Protein AF-A0A925WRQ7-F1 (afdb_monomer_lite)

Sequence (71 aa):
MASAYLFHLAANRPFPDGNKRAAVLSALVFLESNGLETLPAQEELEAITLLIASSQMSKEALTDWMRQRSN

Foldseek 3Di:
DLLVLLQCLLQVVPDPDCSLVRSNVVSVVVCVVVPQPQDDDPVVSVVVSVCSNVVVDDSVNSVVVVVVRRD

Radius of gyration: 11.15 Å; chains: 1; bounding box: 28×20×32 Å

Secondary structure (DSSP, 8-state):
-HHHHHHHHHHH--SSS-HHHHHHHHHHHHHHHTT---PPPHHHHHHHHHHHHTT-S-HHHHHHHHHTT--

Structure (mmCIF, N/CA/C/O backbone):
data_AF-A0A925WRQ7-F1
#
_entry.id   AF-A0A925WRQ7-F1
#
loop_
_atom_site.group_PDB
_atom_site.id
_atom_site.type_symbol
_atom_site.label_atom_id
_atom_site.label_alt_id
_atom_site.label_comp_id
_atom_site.label_asym_id
_atom_site.label_entity_id
_atom_site.label_seq_id
_atom_site.pdbx_PDB_ins_code
_atom_site.Cartn_x
_atom_site.Cartn_y
_atom_site.Cartn_z
_atom_site.occupancy
_atom_site.B_iso_or_equiv
_atom_site.auth_seq_id
_atom_site.auth_comp_id
_atom_site.auth_asym_id
_atom_site.auth_atom_id
_atom_site.pdbx_PDB_model_num
ATOM 1 N N . MET A 1 1 ? -2.315 -6.778 7.528 1.00 87.81 1 MET A N 1
ATOM 2 C CA . MET A 1 1 ? -2.638 -7.348 6.200 1.00 87.81 1 MET A CA 1
ATOM 3 C C . MET A 1 1 ? -2.655 -6.272 5.117 1.00 87.81 1 MET A C 1
ATOM 5 O O . MET A 1 1 ? -1.888 -6.423 4.179 1.00 87.81 1 MET A O 1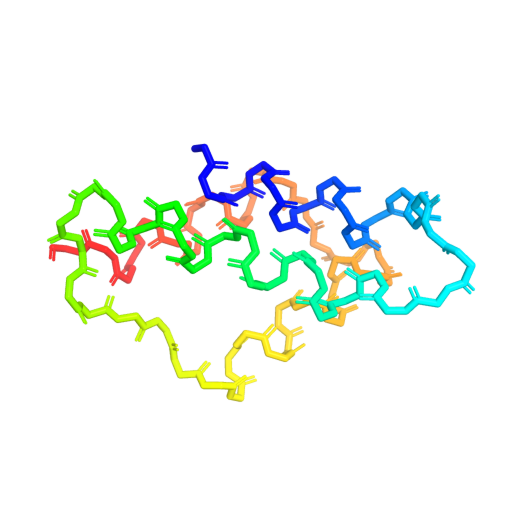
ATOM 9 N N . ALA A 1 2 ? -3.384 -5.157 5.273 1.00 93.94 2 ALA A N 1
ATOM 10 C CA . ALA A 1 2 ? -3.311 -4.004 4.353 1.00 93.94 2 ALA A CA 1
ATOM 11 C C . ALA A 1 2 ? -1.873 -3.558 4.011 1.00 93.94 2 ALA A C 1
ATOM 13 O O . ALA A 1 2 ? -1.520 -3.444 2.839 1.00 93.94 2 ALA A O 1
ATOM 14 N N . SER A 1 3 ? -1.009 -3.411 5.026 1.00 95.75 3 SER A N 1
ATOM 15 C CA . SER A 1 3 ? 0.407 -3.061 4.835 1.00 95.75 3 SER A CA 1
ATOM 16 C C . SER A 1 3 ? 1.164 -4.070 3.968 1.00 95.75 3 SER A C 1
ATOM 18 O O . SER A 1 3 ? 2.017 -3.685 3.178 1.00 95.75 3 SER A O 1
ATOM 20 N N . ALA A 1 4 ? 0.837 -5.361 4.057 1.00 96.94 4 ALA A N 1
ATOM 21 C CA . ALA A 1 4 ? 1.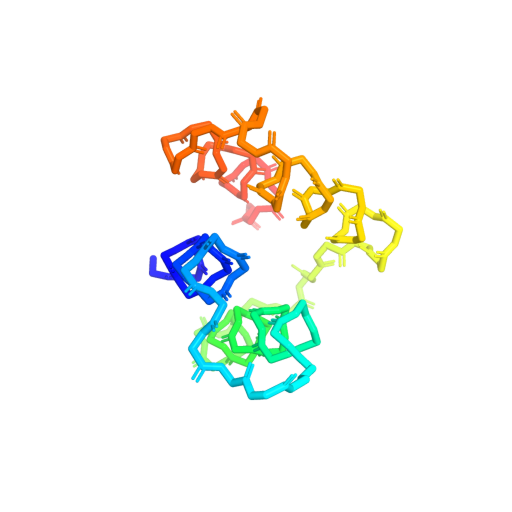475 -6.393 3.248 1.00 96.94 4 ALA A CA 1
ATOM 22 C C . ALA A 1 4 ? 1.066 -6.294 1.770 1.00 96.94 4 ALA A C 1
ATOM 24 O O . ALA A 1 4 ? 1.933 -6.434 0.908 1.00 96.94 4 ALA A O 1
ATOM 25 N N . TYR A 1 5 ? -0.210 -6.012 1.478 1.00 96.88 5 TYR A N 1
ATOM 26 C CA . TYR A 1 5 ? -0.674 -5.775 0.107 1.00 96.88 5 TYR A CA 1
ATOM 27 C C . TYR A 1 5 ? 0.023 -4.568 -0.511 1.00 96.88 5 TYR A C 1
ATOM 29 O O . TYR A 1 5 ? 0.605 -4.689 -1.590 1.00 96.88 5 TYR A O 1
ATOM 37 N N . LEU A 1 6 ? 0.033 -3.438 0.203 1.00 97.56 6 LEU A N 1
ATOM 38 C CA . LEU A 1 6 ? 0.690 -2.228 -0.276 1.00 97.56 6 LEU A CA 1
ATOM 39 C C . LEU A 1 6 ? 2.189 -2.460 -0.500 1.00 97.56 6 LEU A C 1
ATOM 41 O O . LEU A 1 6 ? 2.712 -2.152 -1.568 1.00 97.56 6 LEU A O 1
ATOM 45 N N . PHE A 1 7 ? 2.872 -3.058 0.479 1.00 98.19 7 PHE A N 1
ATOM 46 C CA . PHE A 1 7 ? 4.314 -3.264 0.417 1.00 98.19 7 PHE A CA 1
ATOM 47 C C . PHE A 1 7 ? 4.723 -4.179 -0.738 1.00 98.19 7 PHE A C 1
ATOM 49 O O . PHE A 1 7 ? 5.528 -3.793 -1.582 1.00 98.19 7 PHE A O 1
ATOM 56 N N . HIS A 1 8 ? 4.173 -5.394 -0.803 1.00 97.75 8 HIS A N 1
ATOM 57 C CA . HIS A 1 8 ? 4.665 -6.398 -1.744 1.00 97.75 8 HIS A CA 1
ATOM 58 C C . HIS A 1 8 ? 4.282 -6.087 -3.193 1.00 97.75 8 HIS A C 1
ATOM 60 O O . HIS A 1 8 ? 5.088 -6.334 -4.087 1.00 97.75 8 HIS A O 1
ATOM 66 N N . LEU A 1 9 ? 3.106 -5.504 -3.444 1.00 97.69 9 LEU A N 1
ATOM 67 C CA . LEU A 1 9 ? 2.714 -5.115 -4.801 1.00 97.69 9 LEU A CA 1
ATOM 68 C C . LEU A 1 9 ? 3.526 -3.913 -5.308 1.00 97.69 9 LEU A C 1
ATOM 70 O O . LEU A 1 9 ? 3.937 -3.903 -6.469 1.00 97.69 9 LEU A O 1
ATOM 74 N N . ALA A 1 10 ? 3.817 -2.932 -4.446 1.00 97.25 10 ALA A N 1
ATOM 75 C CA . ALA A 1 10 ? 4.636 -1.781 -4.825 1.00 97.25 10 ALA A CA 1
ATOM 76 C C . ALA A 1 10 ? 6.128 -2.138 -4.977 1.00 97.25 10 ALA A C 1
ATOM 78 O O . ALA A 1 10 ? 6.776 -1.652 -5.909 1.00 97.25 10 ALA A O 1
ATOM 79 N N . ALA A 1 11 ? 6.666 -2.994 -4.101 1.00 97.06 11 ALA A N 1
ATOM 80 C CA . ALA A 1 11 ? 8.080 -3.371 -4.099 1.00 97.06 11 ALA A CA 1
ATOM 81 C C . ALA A 1 11 ? 8.431 -4.390 -5.194 1.00 97.06 11 ALA A C 1
ATOM 83 O O . ALA A 1 11 ? 9.413 -4.204 -5.909 1.00 97.06 11 ALA A O 1
ATOM 84 N N . ASN A 1 12 ? 7.623 -5.443 -5.362 1.00 96.06 12 ASN A N 1
ATOM 85 C CA . ASN A 1 12 ? 7.974 -6.564 -6.244 1.00 96.06 12 ASN A CA 1
ATOM 86 C C . ASN A 1 12 ? 7.553 -6.351 -7.702 1.00 96.06 12 ASN A C 1
ATOM 88 O O . ASN A 1 12 ? 7.986 -7.101 -8.571 1.00 96.06 12 ASN A O 1
ATOM 92 N N . ARG A 1 13 ? 6.709 -5.346 -7.966 1.00 94.12 13 ARG A N 1
ATOM 93 C CA . ARG A 1 13 ? 6.258 -4.934 -9.304 1.00 94.12 13 ARG A CA 1
ATOM 94 C C . ARG A 1 13 ? 5.800 -6.108 -10.207 1.00 94.12 13 ARG A C 1
ATOM 96 O O . ARG A 1 13 ? 6.341 -6.269 -11.299 1.00 94.12 13 ARG A O 1
ATOM 103 N N . PRO A 1 14 ? 4.822 -6.936 -9.783 1.00 96.88 14 PRO A N 1
ATOM 104 C CA . PRO A 1 14 ? 4.433 -8.152 -10.510 1.00 96.88 14 PRO A CA 1
ATOM 105 C C . PRO A 1 14 ? 3.687 -7.912 -11.835 1.00 96.88 14 PRO A C 1
ATOM 107 O O . PRO A 1 14 ? 3.530 -8.846 -12.619 1.00 96.88 14 PRO A O 1
ATOM 110 N N . PHE A 1 15 ? 3.198 -6.697 -12.089 1.00 96.62 15 PHE A N 1
ATOM 111 C CA . PHE A 1 15 ? 2.452 -6.353 -13.300 1.00 96.62 15 PHE A CA 1
ATOM 112 C C . PHE A 1 15 ? 3.316 -5.572 -14.304 1.00 96.62 15 PHE A C 1
ATOM 114 O O . PHE A 1 15 ? 4.198 -4.819 -13.877 1.00 96.62 15 PHE A O 1
ATOM 121 N N . PRO A 1 16 ? 3.025 -5.655 -15.621 1.00 97.31 16 PRO A N 1
ATOM 122 C CA . PRO A 1 16 ? 3.702 -4.842 -16.638 1.00 97.31 16 PRO A CA 1
ATOM 123 C C . PRO A 1 16 ? 3.597 -3.327 -16.394 1.00 97.31 16 PRO A C 1
ATOM 125 O O . PRO A 1 16 ? 4.546 -2.592 -16.646 1.00 97.31 16 PRO A O 1
ATOM 128 N N . ASP A 1 17 ? 2.459 -2.864 -15.867 1.00 96.69 17 ASP A N 1
ATOM 129 C CA . ASP A 1 17 ? 2.230 -1.496 -15.393 1.00 96.69 17 ASP A CA 1
ATOM 130 C C . ASP A 1 17 ? 1.178 -1.516 -14.265 1.00 96.69 17 ASP A C 1
ATOM 132 O O . ASP A 1 17 ? 0.538 -2.531 -13.997 1.00 96.69 17 ASP A O 1
ATOM 136 N N . GLY A 1 18 ? 0.999 -0.396 -13.570 1.00 96.00 18 GLY A N 1
ATOM 137 C CA . GLY A 1 18 ? -0.080 -0.204 -12.608 1.00 96.00 18 GLY A CA 1
ATOM 138 C C . GLY A 1 18 ? 0.237 -0.690 -11.200 1.00 96.00 18 GLY A C 1
ATOM 139 O O . GLY A 1 18 ? -0.603 -0.526 -10.325 1.00 96.00 18 GLY A O 1
ATOM 140 N N . ASN A 1 19 ? 1.447 -1.192 -10.939 1.00 97.00 19 ASN A N 1
ATOM 141 C CA . ASN A 1 19 ? 1.850 -1.753 -9.642 1.00 97.00 19 ASN A CA 1
ATOM 142 C C . ASN A 1 19 ? 1.508 -0.855 -8.443 1.00 97.00 19 ASN A C 1
ATOM 144 O O . ASN A 1 19 ? 0.913 -1.324 -7.480 1.00 97.00 19 ASN A O 1
ATOM 148 N N . LYS A 1 20 ? 1.802 0.450 -8.524 1.00 95.62 20 LYS A N 1
ATOM 149 C CA . LYS A 1 20 ? 1.477 1.417 -7.457 1.00 95.62 20 LYS A CA 1
ATOM 150 C C . LYS A 1 20 ? -0.035 1.542 -7.227 1.00 95.62 20 LYS A C 1
ATOM 152 O O . LYS A 1 20 ? -0.490 1.495 -6.092 1.00 95.62 20 LYS A O 1
ATOM 157 N N . ARG A 1 21 ? -0.812 1.649 -8.313 1.00 96.81 21 ARG A N 1
ATOM 158 C CA . ARG A 1 21 ? -2.282 1.751 -8.278 1.00 96.81 21 ARG A CA 1
ATOM 159 C C . ARG A 1 21 ? -2.900 0.479 -7.695 1.00 96.81 21 ARG A C 1
ATOM 161 O O . ARG A 1 21 ? -3.713 0.562 -6.784 1.00 96.81 21 ARG A O 1
ATOM 168 N N . ALA A 1 22 ? -2.464 -0.688 -8.167 1.00 97.81 22 ALA A N 1
ATOM 169 C CA . ALA A 1 22 ? -2.918 -1.982 -7.666 1.00 97.81 22 ALA A CA 1
ATOM 170 C C . ALA A 1 22 ? -2.567 -2.183 -6.182 1.00 97.81 22 ALA A C 1
ATOM 172 O O . ALA A 1 22 ? -3.393 -2.687 -5.425 1.00 97.81 22 ALA A O 1
ATOM 173 N N . ALA A 1 23 ? -1.374 -1.759 -5.754 1.00 97.75 23 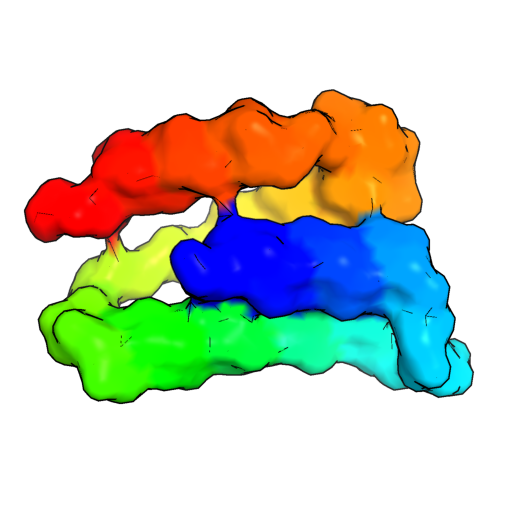ALA A N 1
ATOM 174 C CA . ALA A 1 23 ? -0.935 -1.838 -4.365 1.00 97.75 23 ALA A CA 1
ATOM 175 C C . ALA A 1 23 ? -1.820 -1.007 -3.426 1.00 97.75 23 ALA A C 1
ATOM 177 O O . ALA A 1 23 ? -2.312 -1.530 -2.424 1.00 97.75 23 ALA A O 1
ATOM 178 N N . VAL A 1 24 ? -2.063 0.260 -3.782 1.00 97.06 24 VAL A N 1
ATOM 179 C CA . VAL A 1 24 ? -2.927 1.169 -3.016 1.00 97.06 24 VAL A CA 1
ATOM 180 C C . VAL A 1 24 ? -4.356 0.637 -2.965 1.00 97.06 24 VAL A C 1
ATOM 182 O O . VAL A 1 24 ? -4.891 0.458 -1.876 1.00 97.06 24 VAL A O 1
ATOM 185 N N . LEU A 1 25 ? -4.951 0.302 -4.113 1.00 96.94 25 LEU A N 1
ATOM 186 C CA . LEU A 1 25 ? -6.330 -0.193 -4.165 1.00 96.94 25 LEU A CA 1
ATOM 187 C C . LEU A 1 25 ? -6.511 -1.496 -3.379 1.00 96.94 25 LEU A C 1
ATOM 189 O O . LEU A 1 25 ? -7.485 -1.626 -2.650 1.00 96.94 25 LEU A O 1
ATOM 193 N N . SER A 1 26 ? -5.560 -2.431 -3.456 1.00 97.12 26 SER A N 1
ATOM 194 C CA . SER A 1 26 ? -5.636 -3.685 -2.690 1.00 97.12 26 SER A CA 1
ATOM 195 C C . SER A 1 26 ? -5.611 -3.437 -1.180 1.00 97.12 26 SER A C 1
ATOM 197 O O . SER A 1 26 ? -6.323 -4.100 -0.429 1.00 97.12 26 SER A O 1
ATOM 199 N N . ALA A 1 27 ? -4.800 -2.478 -0.724 1.00 95.81 27 ALA A N 1
ATOM 200 C CA . ALA A 1 27 ? -4.760 -2.101 0.682 1.00 95.81 27 ALA A CA 1
ATOM 201 C C . ALA A 1 27 ? -6.050 -1.395 1.120 1.00 95.81 27 ALA A C 1
ATOM 203 O O . ALA A 1 27 ? -6.594 -1.760 2.158 1.00 95.81 27 ALA A O 1
ATOM 204 N N . LEU A 1 28 ? -6.563 -0.449 0.327 1.00 94.56 28 LEU A N 1
ATOM 205 C CA . LEU A 1 28 ? -7.801 0.274 0.633 1.00 94.56 28 LEU A CA 1
ATOM 206 C C . LEU A 1 28 ? -9.014 -0.662 0.678 1.00 94.56 28 LEU A C 1
ATOM 208 O O . LEU A 1 28 ? -9.723 -0.667 1.677 1.00 94.56 28 LEU A O 1
ATOM 212 N N . VAL A 1 29 ? -9.187 -1.522 -0.332 1.00 95.38 29 VAL A N 1
ATOM 213 C CA . VAL A 1 29 ? -10.271 -2.519 -0.373 1.00 95.38 29 VAL A CA 1
ATOM 214 C C . VAL A 1 29 ? -10.195 -3.459 0.828 1.00 95.38 29 VAL A C 1
ATOM 216 O O . VAL A 1 29 ? -11.224 -3.809 1.402 1.00 95.38 29 VAL A O 1
ATOM 219 N N . PHE A 1 30 ? -8.988 -3.860 1.251 1.00 94.81 30 PHE A N 1
ATOM 220 C CA . PHE A 1 30 ? -8.833 -4.662 2.462 1.00 94.81 30 PHE A CA 1
ATOM 221 C C . PHE A 1 30 ? -9.297 -3.900 3.710 1.00 94.81 30 PHE A C 1
ATOM 223 O O . PHE A 1 30 ? -10.004 -4.476 4.531 1.00 94.81 30 PHE A O 1
ATOM 230 N N . LEU A 1 31 ? -8.896 -2.638 3.877 1.00 92.19 31 LEU A N 1
ATOM 231 C CA . LEU A 1 31 ? -9.289 -1.824 5.034 1.00 92.19 31 LEU A CA 1
ATOM 232 C C . LEU A 1 31 ? -10.811 -1.622 5.072 1.00 92.19 31 LEU A C 1
ATOM 234 O O . LEU A 1 31 ? -11.433 -1.913 6.092 1.00 92.19 31 LEU A O 1
ATOM 238 N N . GLU A 1 32 ? -11.405 -1.239 3.942 1.00 92.44 32 GLU A N 1
ATOM 239 C CA . GLU A 1 32 ? -12.852 -1.059 3.778 1.00 92.44 32 GLU A CA 1
ATOM 240 C C . GLU A 1 32 ? -13.620 -2.354 4.086 1.00 92.44 32 GLU A C 1
ATOM 242 O O . GLU A 1 32 ? -14.562 -2.355 4.874 1.00 92.44 32 GLU A O 1
ATOM 247 N N . SER A 1 33 ? -13.152 -3.497 3.569 1.00 94.25 33 SER A N 1
ATOM 248 C CA . SER A 1 33 ? -13.763 -4.811 3.840 1.00 94.25 33 SER A CA 1
ATOM 249 C C . SER A 1 33 ? -13.682 -5.233 5.313 1.00 94.25 33 SER A C 1
ATOM 251 O O . SER A 1 33 ? -14.397 -6.142 5.728 1.00 94.25 33 SER A O 1
ATOM 253 N N . ASN A 1 34 ? -12.804 -4.608 6.104 1.00 92.88 34 ASN A N 1
ATOM 254 C CA . ASN A 1 34 ? -12.683 -4.828 7.547 1.00 92.88 34 ASN A CA 1
ATOM 255 C C . ASN A 1 34 ? -13.366 -3.721 8.375 1.00 92.88 34 ASN A C 1
ATOM 257 O O . ASN A 1 34 ? -13.167 -3.667 9.586 1.00 92.88 34 ASN A O 1
ATOM 261 N N . GLY A 1 35 ? -14.175 -2.861 7.748 1.00 91.06 35 GLY A N 1
ATOM 262 C CA . GLY A 1 35 ? -14.972 -1.845 8.438 1.00 91.06 35 GLY A CA 1
ATOM 263 C C . GLY A 1 35 ? -14.199 -0.587 8.835 1.00 91.06 35 GLY A C 1
ATOM 264 O O . GLY A 1 35 ? -14.672 0.167 9.680 1.00 91.06 35 GLY A O 1
ATOM 265 N N . LEU A 1 36 ? -13.016 -0.345 8.259 1.00 89.50 36 LEU A N 1
ATOM 266 C CA . LEU A 1 36 ? -12.314 0.925 8.445 1.00 89.50 36 LEU A CA 1
ATOM 267 C C . LEU A 1 36 ? -12.865 1.970 7.474 1.00 89.50 36 LEU A C 1
ATOM 269 O O . LEU A 1 36 ? -12.590 1.924 6.277 1.00 89.50 36 LEU A O 1
ATOM 273 N N . GLU A 1 37 ? -13.627 2.918 8.015 1.00 81.75 37 GLU A N 1
ATOM 274 C CA . GLU A 1 37 ? -14.238 4.018 7.255 1.00 81.75 37 GLU A CA 1
ATOM 275 C C . GLU A 1 37 ? -13.263 5.184 7.032 1.00 81.75 37 GLU A C 1
ATOM 277 O O . GLU A 1 37 ? -13.315 5.868 6.010 1.00 81.75 37 GLU A O 1
ATOM 282 N N . THR A 1 38 ? -12.332 5.391 7.967 1.00 85.25 38 THR A N 1
ATOM 283 C CA . THR A 1 38 ? -11.303 6.430 7.862 1.00 85.25 38 THR A CA 1
ATOM 284 C C . THR A 1 38 ? -10.089 5.875 7.129 1.00 85.25 38 THR A C 1
ATOM 286 O O . THR A 1 38 ? -9.272 5.148 7.697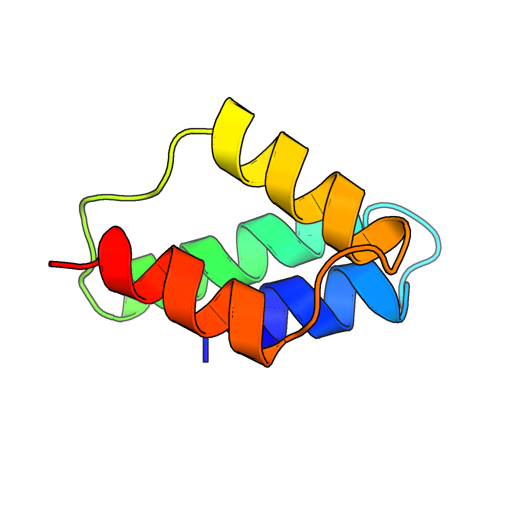 1.00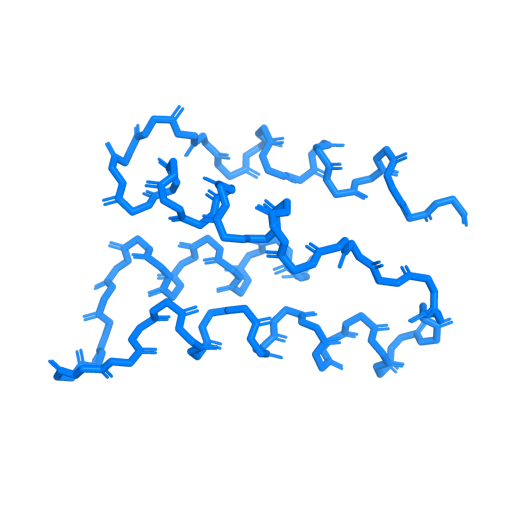 85.25 38 THR A O 1
ATOM 289 N N . LEU A 1 39 ? -9.966 6.222 5.850 1.00 86.56 39 LEU A N 1
ATOM 290 C CA . LEU A 1 39 ? -8.824 5.848 5.021 1.00 86.56 39 LEU A CA 1
ATOM 291 C C . LEU A 1 39 ? -7.782 6.981 4.984 1.00 86.56 39 LEU A C 1
ATOM 293 O O . LEU A 1 39 ? -8.156 8.153 5.076 1.00 86.56 39 LEU A O 1
ATOM 297 N N . PRO A 1 40 ? -6.480 6.667 4.838 1.00 89.44 40 PRO A N 1
ATOM 298 C CA . PRO A 1 40 ? -5.451 7.692 4.686 1.00 89.44 40 PRO A CA 1
ATOM 299 C C . PRO A 1 40 ? -5.695 8.568 3.452 1.00 89.44 40 PRO A C 1
ATOM 301 O O . PRO A 1 40 ? -6.246 8.096 2.452 1.00 89.44 40 PRO A O 1
ATOM 304 N N . ALA A 1 41 ? -5.242 9.822 3.500 1.00 92.12 41 ALA A N 1
ATOM 305 C CA . ALA A 1 41 ? -5.406 10.741 2.378 1.00 92.12 41 ALA A CA 1
ATOM 306 C C . ALA A 1 41 ? -4.640 10.258 1.133 1.00 92.12 41 ALA A C 1
ATOM 308 O O . ALA A 1 41 ? -3.635 9.545 1.227 1.00 92.12 41 ALA A O 1
ATOM 309 N N . GLN A 1 42 ? -5.094 10.669 -0.052 1.00 92.81 42 GLN A N 1
ATOM 310 C CA . GLN A 1 42 ? -4.483 10.249 -1.315 1.00 92.81 42 GLN A CA 1
ATOM 311 C C . GLN A 1 42 ? -3.002 10.646 -1.389 1.00 92.81 42 GLN A C 1
ATOM 313 O O . GLN A 1 42 ? -2.169 9.841 -1.804 1.00 92.81 42 GLN A O 1
ATOM 318 N N . GLU A 1 43 ? -2.666 11.854 -0.944 1.00 95.12 43 GLU A N 1
ATOM 319 C CA . GLU A 1 43 ? -1.308 12.398 -0.947 1.00 95.12 43 GLU A CA 1
ATOM 320 C C . GLU A 1 43 ? -0.384 11.595 -0.022 1.00 95.12 43 GLU A C 1
ATOM 322 O O . GLU A 1 43 ? 0.775 11.329 -0.348 1.00 95.12 43 GLU A O 1
ATOM 327 N N . GLU A 1 44 ? -0.909 11.155 1.122 1.00 94.75 44 GLU A N 1
ATOM 328 C CA . GLU A 1 44 ? -0.185 10.303 2.059 1.00 94.75 44 GLU A CA 1
ATOM 329 C C . GLU A 1 44 ? 0.098 8.922 1.457 1.00 94.75 44 GLU A C 1
ATOM 331 O O . GLU A 1 44 ? 1.221 8.419 1.545 1.00 94.75 44 GLU A O 1
ATOM 336 N N . LEU A 1 45 ? -0.906 8.320 0.810 1.00 95.06 45 LEU A N 1
ATOM 337 C CA . LEU A 1 45 ? -0.770 7.031 0.131 1.00 95.06 45 LEU A CA 1
ATOM 338 C C . LEU A 1 45 ? 0.205 7.114 -1.043 1.00 95.06 45 LEU A C 1
ATOM 340 O O . LEU A 1 45 ? 0.984 6.185 -1.260 1.00 95.06 45 LEU A O 1
ATOM 344 N N . GLU A 1 46 ? 0.206 8.212 -1.792 1.00 95.75 46 GLU A N 1
ATOM 345 C CA . GLU A 1 46 ? 1.171 8.431 -2.864 1.00 95.75 46 GLU A CA 1
ATOM 346 C C . GLU A 1 46 ? 2.598 8.512 -2.311 1.00 95.75 46 GLU A C 1
ATOM 348 O O . GLU A 1 46 ? 3.470 7.753 -2.748 1.00 95.75 46 GLU A O 1
ATOM 353 N N . ALA A 1 47 ? 2.826 9.363 -1.306 1.00 96.69 47 ALA A N 1
ATOM 354 C CA . ALA A 1 47 ? 4.136 9.543 -0.691 1.00 96.69 47 ALA A CA 1
ATOM 355 C C . ALA A 1 47 ? 4.683 8.226 -0.118 1.00 96.69 47 ALA A C 1
ATOM 357 O O . ALA A 1 47 ? 5.817 7.838 -0.415 1.00 96.69 47 ALA A O 1
ATOM 358 N N . ILE A 1 48 ? 3.864 7.488 0.639 1.00 96.75 48 ILE A N 1
ATOM 359 C CA . ILE A 1 48 ? 4.266 6.212 1.243 1.00 96.75 48 ILE A CA 1
ATOM 360 C C . ILE A 1 48 ? 4.590 5.167 0.164 1.00 96.75 48 ILE A C 1
ATOM 362 O O . ILE A 1 48 ? 5.586 4.448 0.255 1.00 96.75 48 ILE A O 1
ATOM 366 N N . THR A 1 49 ? 3.799 5.126 -0.912 1.00 97.19 49 THR A N 1
ATOM 367 C CA . THR A 1 49 ? 3.995 4.188 -2.024 1.00 97.19 49 THR A CA 1
ATOM 368 C C . THR A 1 49 ? 5.285 4.484 -2.782 1.00 97.19 49 THR A C 1
ATOM 370 O O . THR A 1 49 ? 5.969 3.554 -3.218 1.00 97.19 49 THR A O 1
ATOM 373 N N . LEU A 1 50 ? 5.652 5.761 -2.927 1.00 96.88 50 LEU A N 1
ATOM 374 C CA . LEU A 1 50 ? 6.928 6.159 -3.519 1.00 96.88 50 LEU A CA 1
ATOM 375 C C . LEU A 1 50 ? 8.114 5.705 -2.666 1.00 96.88 50 LEU A C 1
ATOM 377 O O . LEU A 1 50 ? 9.062 5.163 -3.231 1.00 96.88 50 LEU A O 1
ATOM 381 N N . LEU A 1 51 ? 8.040 5.852 -1.338 1.00 98.06 51 LEU A N 1
ATOM 382 C CA . LEU A 1 51 ? 9.089 5.388 -0.422 1.00 98.06 51 LEU A CA 1
ATOM 383 C C . LEU A 1 51 ? 9.266 3.864 -0.463 1.00 98.06 51 LEU A C 1
ATOM 385 O O . LEU A 1 51 ? 10.389 3.366 -0.443 1.00 98.06 51 LEU A O 1
ATOM 389 N N . ILE A 1 52 ? 8.173 3.105 -0.569 1.00 97.81 52 ILE A N 1
ATOM 390 C CA . ILE A 1 52 ? 8.241 1.645 -0.736 1.00 97.81 52 ILE A CA 1
ATOM 391 C C . ILE A 1 52 ? 8.880 1.296 -2.083 1.00 97.81 52 ILE A C 1
ATOM 393 O O . ILE A 1 52 ? 9.799 0.479 -2.150 1.00 97.81 52 ILE A O 1
ATOM 397 N N . ALA A 1 53 ? 8.420 1.929 -3.167 1.00 95.88 53 ALA A N 1
ATOM 398 C CA . ALA A 1 53 ? 8.907 1.657 -4.517 1.00 95.88 53 ALA A CA 1
ATOM 399 C C . ALA A 1 53 ? 10.382 2.049 -4.726 1.00 95.88 53 ALA A C 1
ATOM 401 O O . ALA A 1 53 ? 11.003 1.540 -5.665 1.00 95.88 53 ALA A O 1
ATOM 402 N N . SER A 1 54 ? 10.915 2.941 -3.882 1.00 96.44 54 SER A N 1
ATOM 403 C CA . SER A 1 54 ? 12.325 3.340 -3.814 1.00 96.44 54 SER A CA 1
ATOM 404 C C . SER A 1 54 ? 13.128 2.598 -2.735 1.00 96.44 54 SER A C 1
ATOM 406 O O . SER A 1 54 ? 14.292 2.929 -2.519 1.00 96.44 54 SER A O 1
ATOM 408 N N . SER A 1 55 ? 12.531 1.603 -2.067 1.00 96.31 55 SER A N 1
ATOM 409 C CA . SER A 1 55 ? 13.148 0.819 -0.984 1.00 96.31 55 SER A CA 1
ATOM 410 C C . SER A 1 55 ? 13.609 1.648 0.225 1.00 96.31 55 SER A C 1
ATOM 412 O O . SER A 1 55 ? 14.466 1.211 0.987 1.00 96.31 55 SER A O 1
ATOM 414 N N . GLN A 1 56 ? 13.025 2.831 0.428 1.00 97.94 56 GLN A N 1
ATOM 415 C CA . GLN A 1 56 ? 13.308 3.731 1.553 1.00 97.94 56 GLN A CA 1
ATOM 416 C C . GLN A 1 56 ? 12.397 3.494 2.763 1.00 97.94 56 GLN A C 1
ATOM 418 O O . GLN A 1 56 ? 12.578 4.114 3.808 1.00 97.94 56 GLN A O 1
ATOM 423 N N . MET A 1 57 ? 11.417 2.600 2.643 1.00 97.12 57 MET A N 1
ATOM 424 C CA . MET A 1 57 ? 10.519 2.231 3.731 1.00 97.12 57 MET A CA 1
ATOM 425 C C . MET A 1 57 ? 10.463 0.716 3.883 1.00 97.12 57 MET A C 1
ATOM 427 O O . MET A 1 57 ? 10.262 0.007 2.899 1.00 97.12 57 MET A O 1
ATOM 431 N N . SER A 1 58 ? 10.614 0.221 5.113 1.00 97.56 58 SER A N 1
ATOM 432 C CA . SER A 1 58 ? 10.426 -1.196 5.428 1.00 97.56 58 SER A CA 1
ATOM 433 C C . SER A 1 58 ? 8.949 -1.544 5.623 1.00 97.56 58 SER A C 1
ATOM 435 O O . SER A 1 58 ? 8.095 -0.683 5.856 1.00 97.56 58 SER A O 1
ATOM 437 N N . LYS A 1 59 ? 8.637 -2.839 5.565 1.00 96.19 59 LYS A N 1
ATOM 438 C CA . LYS A 1 59 ? 7.284 -3.347 5.818 1.00 96.19 59 LYS A CA 1
ATOM 439 C C . LYS A 1 59 ? 6.846 -3.104 7.264 1.00 96.19 59 LYS A C 1
ATOM 441 O O . LYS A 1 59 ? 5.667 -2.843 7.519 1.00 96.19 59 LYS A O 1
ATOM 446 N N . GLU A 1 60 ? 7.781 -3.192 8.202 1.00 97.00 60 GLU A N 1
ATOM 447 C CA . GLU A 1 60 ? 7.564 -2.946 9.627 1.00 97.00 60 GLU A CA 1
ATOM 448 C C . GLU A 1 60 ? 7.192 -1.476 9.842 1.00 97.00 60 GLU A C 1
ATOM 450 O O . GLU A 1 60 ? 6.118 -1.195 10.372 1.00 97.00 60 GLU A O 1
ATOM 455 N N . ALA A 1 61 ? 7.988 -0.549 9.294 1.00 96.75 61 ALA A N 1
ATOM 456 C CA . ALA A 1 61 ? 7.711 0.884 9.356 1.00 96.75 61 ALA A CA 1
ATOM 457 C C . ALA A 1 61 ? 6.355 1.236 8.724 1.00 96.75 61 ALA A C 1
ATOM 459 O O . ALA A 1 61 ? 5.611 2.056 9.258 1.00 96.75 61 ALA A O 1
ATOM 460 N N . LEU A 1 62 ? 5.997 0.592 7.606 1.00 96.69 62 LEU A N 1
ATOM 461 C CA . LEU A 1 62 ? 4.689 0.780 6.975 1.00 96.69 62 LEU A CA 1
ATOM 462 C C . LEU A 1 62 ? 3.539 0.298 7.857 1.00 96.69 62 LEU A C 1
ATOM 464 O O . LEU A 1 62 ? 2.484 0.927 7.914 1.00 96.69 62 LEU A O 1
ATOM 468 N N . THR A 1 63 ? 3.729 -0.831 8.531 1.00 95.56 63 THR A N 1
ATOM 469 C CA . THR A 1 63 ? 2.718 -1.388 9.429 1.00 95.56 63 THR A CA 1
ATOM 470 C C . THR A 1 63 ? 2.465 -0.448 10.603 1.00 95.56 63 THR A C 1
ATOM 472 O O . THR A 1 63 ? 1.307 -0.204 10.938 1.00 95.56 63 THR A O 1
ATOM 475 N N . ASP A 1 64 ? 3.518 0.128 11.178 1.00 94.81 64 ASP A N 1
ATOM 476 C CA . ASP A 1 64 ? 3.387 1.096 12.267 1.00 94.81 64 ASP A CA 1
ATOM 477 C C . ASP A 1 64 ? 2.764 2.414 11.792 1.00 94.81 64 ASP A C 1
ATOM 479 O O . ASP A 1 64 ? 1.868 2.944 12.450 1.00 94.81 64 ASP A O 1
ATOM 483 N N . TRP A 1 65 ? 3.149 2.894 10.606 1.00 93.69 65 TRP A N 1
ATOM 484 C CA . TRP A 1 65 ? 2.550 4.073 9.977 1.00 93.69 65 TRP A CA 1
ATOM 485 C C . TRP A 1 65 ? 1.034 3.925 9.758 1.00 93.69 65 TRP A C 1
ATOM 487 O O . TRP A 1 65 ? 0.282 4.866 10.026 1.00 93.69 65 TRP A O 1
ATOM 497 N N . MET A 1 66 ? 0.579 2.745 9.313 1.00 91.06 66 MET A N 1
ATOM 498 C CA . MET A 1 66 ? -0.849 2.452 9.139 1.00 91.06 66 MET A CA 1
ATOM 499 C C . MET A 1 66 ? -1.584 2.364 10.480 1.00 91.06 66 MET A C 1
ATOM 501 O O . MET A 1 66 ? -2.677 2.906 10.600 1.00 91.06 66 MET A O 1
ATOM 505 N N . ARG A 1 67 ? -0.985 1.730 11.498 1.00 89.25 67 ARG A N 1
ATOM 506 C CA . ARG A 1 67 ? -1.593 1.598 12.836 1.00 89.25 67 ARG A CA 1
ATOM 507 C C . ARG A 1 67 ? -1.874 2.942 13.495 1.00 89.25 67 ARG A C 1
AT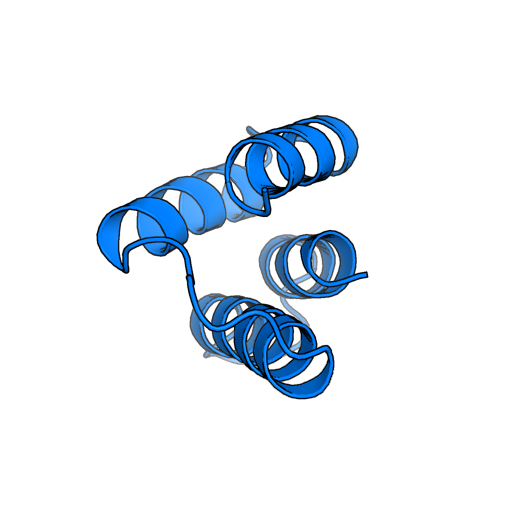OM 509 O O . ARG A 1 67 ? -2.911 3.100 14.121 1.00 89.25 67 ARG A O 1
ATOM 516 N N . GLN A 1 68 ? -0.982 3.917 13.327 1.00 87.81 68 GLN A N 1
ATOM 517 C CA . GLN A 1 68 ? -1.177 5.274 13.856 1.00 87.81 68 GLN A CA 1
ATOM 518 C C . GLN A 1 68 ? -2.392 5.996 13.246 1.00 87.81 68 GLN A C 1
ATOM 520 O O . GLN A 1 68 ? -2.851 6.988 13.805 1.00 87.81 68 GLN A O 1
ATOM 525 N N . ARG A 1 69 ? -2.893 5.519 12.100 1.00 79.25 69 ARG A N 1
ATOM 526 C CA . ARG A 1 69 ? -4.003 6.113 11.340 1.00 79.25 69 ARG A CA 1
ATOM 527 C C . ARG A 1 69 ? -5.295 5.298 11.400 1.00 79.25 69 ARG A C 1
ATOM 529 O O . ARG A 1 69 ? -6.304 5.761 10.889 1.00 79.25 69 ARG A O 1
ATOM 536 N N . SER A 1 70 ? -5.274 4.110 12.003 1.00 69.00 70 SER A N 1
ATOM 537 C CA . SER A 1 70 ? -6.405 3.174 12.045 1.00 69.00 70 SER A CA 1
ATOM 538 C C . SER A 1 70 ? -7.042 3.064 13.438 1.00 69.00 70 SER A C 1
ATOM 540 O O . SER A 1 70 ? -7.411 1.959 13.828 1.00 69.00 70 SER A O 1
ATOM 542 N N . ASN A 1 71 ? -7.070 4.161 14.207 1.00 53.78 71 ASN A N 1
ATOM 543 C CA . ASN A 1 71 ? -7.686 4.197 15.544 1.00 53.78 71 ASN A CA 1
ATOM 544 C C . ASN A 1 71 ? -9.171 3.835 15.504 1.00 53.78 71 ASN A C 1
ATOM 546 O O . ASN A 1 71 ? -9.877 4.405 14.642 1.00 53.78 71 ASN A O 1
#

pLDDT: mean 93.71, std 6.8, range [53.78, 98.19]